Protein AF-A0A4Q7DHI6-F1 (afdb_monomer_lite)

pLDDT: mean 85.16, std 15.52, range [26.98, 97.69]

Organism: NCBI:txid1696036

InterPro domains:
  IPR015324 Ribosomal protein Rsm22-like [PF09243] (7-107)
  IPR052571 Mitochondrial RNA Methyltransferase [PTHR13184] (59-108)

Secondary structure (DSSP, 8-state):
------S-SSSS--S-EEEEEEPPHHHHHHHT--SSEEEEEE-------TT-------EEE-S--EEETTEEEEEEEETTEEEEEEEETTSTTHHHHTT--TT-EE---

Radius of gyration: 17.08 Å; chains: 1; bounding box: 44×39×34 Å

Sequence (109 aa):
MFSAIAMLTETKDWCHFSVRLQRSGLHQSAKKGTLGYEDEKFSYLLVAKSGLVTPVVESRIIRKPIKRQGHIVIDVCTGGQLKREIIGKADPSYKKVAKLEWGDEYPAN

Structure (mmCIF, N/CA/C/O backbone):
data_AF-A0A4Q7DHI6-F1
#
_entry.id   AF-A0A4Q7DHI6-F1
#
loop_
_atom_site.group_PDB
_atom_site.id
_atom_site.type_symbol
_atom_site.label_atom_id
_atom_site.label_alt_id
_atom_site.label_comp_id
_atom_site.label_asym_id
_atom_site.label_entity_id
_atom_site.label_seq_id
_atom_site.pdbx_PDB_ins_code
_atom_site.Cartn_x
_atom_site.Cartn_y
_atom_site.Cartn_z
_atom_site.occupancy
_atom_site.B_iso_or_equiv
_atom_site.auth_seq_id
_atom_site.auth_comp_id
_atom_site.auth_asym_id
_atom_site.auth_atom_id
_atom_site.pdbx_PDB_model_num
ATOM 1 N N . MET A 1 1 ? 7.163 23.060 0.474 1.00 32.88 1 MET A N 1
ATOM 2 C CA . MET A 1 1 ? 5.919 23.213 -0.308 1.00 32.88 1 MET A CA 1
ATOM 3 C C . MET A 1 1 ? 5.164 21.898 -0.171 1.00 32.88 1 MET A C 1
ATOM 5 O O . MET A 1 1 ? 5.506 20.939 -0.846 1.00 32.88 1 MET A O 1
ATOM 9 N N . PHE A 1 2 ? 4.269 21.783 0.813 1.00 26.98 2 PHE A N 1
ATOM 10 C CA . PHE A 1 2 ? 3.458 20.574 0.973 1.00 26.98 2 PHE A CA 1
ATOM 11 C C . PHE A 1 2 ? 2.382 20.612 -0.103 1.00 26.98 2 PHE A C 1
ATOM 13 O O . PHE A 1 2 ? 1.409 21.351 0.019 1.00 26.98 2 PHE A O 1
ATOM 20 N N . SER A 1 3 ? 2.599 19.875 -1.188 1.00 32.88 3 SER A N 1
ATOM 21 C CA . SER A 1 3 ? 1.539 19.634 -2.155 1.00 32.88 3 SER A CA 1
ATOM 22 C C . SER A 1 3 ? 0.602 18.608 -1.527 1.00 32.88 3 SER A C 1
ATOM 24 O O . SER A 1 3 ? 0.849 17.406 -1.569 1.00 32.88 3 SER A O 1
ATOM 26 N N . ALA A 1 4 ? -0.428 19.097 -0.840 1.00 41.53 4 ALA A N 1
ATOM 27 C CA . ALA A 1 4 ? -1.572 18.283 -0.475 1.00 41.53 4 ALA A CA 1
ATOM 28 C C . ALA A 1 4 ? -2.345 17.999 -1.767 1.00 41.53 4 ALA A C 1
ATOM 30 O O . ALA A 1 4 ? -3.218 18.766 -2.160 1.00 41.53 4 ALA A O 1
ATOM 31 N N . ILE A 1 5 ? -1.986 16.922 -2.462 1.00 53.38 5 ILE A N 1
ATOM 32 C CA . ILE A 1 5 ? -2.785 16.408 -3.570 1.00 53.38 5 ILE A CA 1
ATOM 33 C C . ILE A 1 5 ? -3.415 15.113 -3.094 1.00 53.38 5 ILE A C 1
ATOM 35 O O . ILE A 1 5 ? -2.741 14.095 -2.987 1.00 53.38 5 ILE A O 1
ATOM 39 N N . ALA A 1 6 ? -4.706 15.191 -2.782 1.00 49.38 6 ALA A N 1
ATOM 40 C CA . ALA A 1 6 ? -5.708 14.223 -3.221 1.00 49.38 6 ALA A CA 1
ATOM 41 C C . ALA A 1 6 ? -7.062 14.594 -2.609 1.00 49.38 6 ALA A C 1
ATOM 43 O O . ALA A 1 6 ? -7.508 14.001 -1.631 1.00 49.38 6 ALA A O 1
ATOM 44 N N . MET A 1 7 ? -7.743 15.563 -3.210 1.00 48.88 7 MET A N 1
ATOM 45 C CA . MET A 1 7 ? -9.198 15.578 -3.182 1.00 48.88 7 MET A CA 1
ATOM 46 C C . MET A 1 7 ? -9.695 16.045 -4.546 1.00 48.88 7 MET A C 1
ATOM 48 O O . MET A 1 7 ? -9.373 17.146 -4.974 1.00 48.88 7 MET A O 1
ATOM 52 N N . LEU A 1 8 ? -10.508 15.186 -5.170 1.00 51.25 8 LEU A N 1
ATOM 53 C CA . LEU A 1 8 ? -11.399 15.471 -6.300 1.00 51.25 8 LEU A CA 1
ATOM 54 C C . LEU A 1 8 ? -10.761 15.457 -7.701 1.00 51.25 8 LEU A C 1
ATOM 56 O O . LEU A 1 8 ? -10.604 16.484 -8.349 1.00 51.25 8 LEU A O 1
ATOM 60 N N . THR A 1 9 ? -10.529 14.259 -8.233 1.00 43.69 9 THR A N 1
ATOM 61 C CA . THR A 1 9 ? -10.692 13.997 -9.674 1.00 43.69 9 THR A CA 1
ATOM 62 C C . THR A 1 9 ? -11.645 12.810 -9.835 1.00 43.69 9 THR A C 1
ATOM 64 O O . THR A 1 9 ? -11.834 12.044 -8.894 1.00 43.69 9 THR A O 1
ATOM 67 N N . GLU A 1 10 ? -12.320 12.679 -10.980 1.00 51.78 10 GLU A N 1
ATOM 68 C CA . GLU A 1 10 ? -13.480 11.788 -11.217 1.00 51.78 10 GLU A CA 1
ATOM 69 C C . GLU A 1 10 ? -13.245 10.273 -11.003 1.00 51.78 10 GLU A C 1
ATOM 71 O O . GLU A 1 10 ? -14.154 9.456 -11.162 1.00 51.78 10 GLU A O 1
ATOM 76 N N . THR A 1 11 ? -12.054 9.869 -10.571 1.00 55.28 11 THR A N 1
ATOM 77 C CA . THR A 1 11 ? -11.796 8.546 -10.011 1.00 55.28 11 THR A CA 1
ATOM 78 C C . THR A 1 11 ? -12.114 8.549 -8.511 1.00 55.28 11 THR A C 1
ATOM 80 O O . THR A 1 11 ? -11.420 9.193 -7.733 1.00 55.28 11 THR A O 1
ATOM 83 N N . LYS A 1 12 ? -13.120 7.783 -8.060 1.00 71.25 12 LYS A N 1
ATOM 84 C CA . LYS A 1 12 ? -13.493 7.612 -6.628 1.00 71.25 12 LYS A CA 1
ATOM 85 C C . LYS A 1 12 ? -12.407 6.970 -5.734 1.00 71.25 12 LYS A C 1
ATOM 87 O O . LYS A 1 12 ? -12.712 6.522 -4.630 1.00 71.25 12 LYS A O 1
ATOM 92 N N . ASP A 1 13 ? -11.173 6.849 -6.206 1.00 83.38 13 ASP A N 1
ATOM 93 C CA . ASP A 1 13 ? -10.080 6.183 -5.502 1.00 83.38 13 ASP A CA 1
ATOM 94 C C . ASP A 1 13 ? -8.999 7.203 -5.132 1.00 83.38 13 ASP A C 1
ATOM 96 O O . ASP A 1 13 ? -8.831 8.222 -5.795 1.00 83.38 13 ASP A O 1
ATOM 100 N N . TRP A 1 14 ? -8.286 6.944 -4.044 1.00 89.56 14 TRP A N 1
ATOM 101 C CA . TRP A 1 14 ? -7.292 7.847 -3.450 1.00 89.56 14 TRP A CA 1
ATOM 102 C C . TRP A 1 14 ? -6.086 7.029 -2.973 1.00 89.56 14 TRP A C 1
ATOM 104 O O . TRP A 1 14 ? -6.099 5.809 -3.088 1.00 89.56 14 TRP A O 1
ATOM 114 N N . CYS A 1 15 ? -5.013 7.639 -2.473 1.00 90.81 15 CYS A N 1
ATOM 115 C CA . CYS A 1 15 ? -3.879 6.879 -1.928 1.00 90.81 15 CYS A CA 1
ATOM 116 C C . CYS A 1 15 ? -4.219 6.344 -0.537 1.00 90.81 15 CYS A C 1
ATOM 118 O O . CYS A 1 15 ? -4.467 7.143 0.359 1.00 90.81 15 CYS A O 1
ATOM 120 N N . HIS A 1 16 ? -4.250 5.023 -0.359 1.00 93.31 16 HIS A N 1
ATOM 121 C CA . HIS A 1 16 ? -4.781 4.399 0.853 1.00 93.31 16 HIS A CA 1
ATOM 122 C C . HIS A 1 16 ? -4.114 3.068 1.193 1.00 93.31 16 HIS A C 1
ATOM 124 O O . HIS A 1 16 ? -3.610 2.351 0.326 1.00 93.31 16 HIS A O 1
ATOM 130 N N . PHE A 1 17 ? -4.215 2.717 2.467 1.00 92.69 17 PHE A N 1
ATOM 131 C CA . PHE A 1 17 ? -4.000 1.377 2.992 1.00 92.69 17 PHE A CA 1
ATOM 132 C C . PHE A 1 17 ? -5.346 0.674 3.190 1.00 92.69 17 PHE A C 1
ATOM 134 O O . PHE A 1 17 ? -6.407 1.285 3.039 1.00 92.69 17 PHE A O 1
ATOM 141 N N . SER A 1 18 ? -5.304 -0.609 3.540 1.00 93.44 18 SER A N 1
ATOM 142 C CA . SER A 1 18 ? -6.487 -1.380 3.915 1.00 93.44 18 SER A CA 1
ATOM 143 C C . SER A 1 18 ? -6.225 -2.180 5.173 1.00 93.44 18 SER A C 1
ATOM 145 O O . SER A 1 18 ? -5.147 -2.746 5.345 1.00 93.44 18 SER A O 1
ATOM 147 N N . VAL A 1 19 ? -7.233 -2.263 6.033 1.00 93.88 19 VAL A N 1
ATOM 148 C CA . VAL A 1 19 ? -7.230 -3.133 7.208 1.00 93.88 19 VAL A CA 1
ATOM 149 C C . VAL A 1 19 ? -8.507 -3.954 7.233 1.00 93.88 19 VAL A C 1
ATOM 151 O O . VAL A 1 19 ? -9.585 -3.452 6.928 1.00 93.88 19 VAL A O 1
ATOM 154 N N . ARG A 1 20 ? -8.389 -5.229 7.605 1.00 92.62 20 ARG A N 1
ATOM 155 C CA . ARG A 1 20 ? -9.546 -6.098 7.802 1.00 92.62 20 ARG A CA 1
ATOM 156 C C . ARG A 1 20 ? -10.100 -5.920 9.209 1.00 92.62 20 ARG A C 1
ATOM 158 O O . ARG A 1 20 ? -9.420 -6.237 10.181 1.00 92.62 20 ARG A O 1
ATOM 165 N N . LEU A 1 21 ? -11.338 -5.459 9.311 1.00 92.25 21 LEU A N 1
ATOM 166 C CA . LEU A 1 21 ? -12.051 -5.251 10.567 1.00 92.25 21 LEU A CA 1
ATOM 167 C C . LEU A 1 21 ? -13.179 -6.267 10.717 1.00 92.25 21 LEU A C 1
ATOM 169 O O . LEU A 1 21 ? -13.879 -6.585 9.757 1.00 92.25 21 LEU A O 1
ATOM 173 N N . GLN A 1 22 ? -13.377 -6.763 11.936 1.00 94.19 22 GLN A N 1
ATOM 174 C CA . GLN A 1 22 ? -14.471 -7.678 12.245 1.00 94.19 22 GLN A CA 1
ATOM 175 C C . GLN A 1 22 ? -15.801 -6.916 12.328 1.00 94.19 22 GLN A C 1
ATOM 177 O O . GLN A 1 22 ? -15.892 -5.864 12.961 1.00 94.19 22 GLN A O 1
ATOM 182 N N . ARG A 1 23 ? -16.864 -7.475 11.746 1.00 90.38 23 ARG A N 1
ATOM 183 C CA . ARG A 1 23 ? -18.229 -6.948 11.850 1.00 90.38 23 ARG A CA 1
ATOM 184 C C . ARG A 1 23 ? -19.028 -7.698 12.911 1.00 90.38 23 ARG A C 1
ATOM 186 O O . ARG A 1 23 ? -19.183 -8.918 12.844 1.00 90.38 23 ARG A O 1
ATOM 193 N N . SER A 1 24 ? -19.622 -6.957 13.845 1.00 88.75 24 SER A N 1
ATOM 194 C CA . SER A 1 24 ? -20.630 -7.508 14.758 1.00 88.75 24 SER A CA 1
ATOM 195 C C . SER A 1 24 ? -21.914 -7.887 14.007 1.00 88.75 24 SER A C 1
ATOM 197 O O . SER A 1 24 ? -22.152 -7.415 12.893 1.00 88.75 24 SER A O 1
ATOM 199 N N . GLY A 1 25 ? -22.773 -8.709 14.620 1.00 87.94 25 GLY A N 1
ATOM 200 C CA . GLY A 1 25 ? -24.072 -9.066 14.032 1.00 87.94 25 GLY A CA 1
ATOM 201 C C . GLY A 1 25 ? -24.951 -7.841 13.750 1.00 87.94 25 GLY A C 1
ATOM 202 O O . GLY A 1 25 ? -25.530 -7.733 12.674 1.00 87.94 25 GLY A O 1
ATOM 203 N N . LEU A 1 26 ? -24.967 -6.857 14.660 1.00 90.12 26 LEU A N 1
ATOM 204 C CA . LEU A 1 26 ? -25.676 -5.588 14.454 1.00 90.12 26 LEU A CA 1
ATOM 205 C C . LEU A 1 26 ? -25.120 -4.812 13.253 1.00 90.12 26 LEU A C 1
ATOM 207 O O . LEU A 1 26 ? -25.886 -4.300 12.441 1.00 90.12 26 LEU A O 1
ATOM 211 N N . HIS A 1 27 ? -23.792 -4.749 13.124 1.00 87.50 27 HIS A N 1
ATOM 212 C CA . HIS A 1 27 ? -23.126 -4.072 12.014 1.00 87.50 27 HIS A CA 1
ATOM 213 C C . HIS A 1 27 ? -23.473 -4.744 10.676 1.00 87.50 27 HIS A C 1
ATOM 215 O O . HIS A 1 27 ? -23.807 -4.059 9.708 1.00 87.50 27 HIS A O 1
ATOM 221 N N . GLN A 1 28 ? -23.454 -6.080 10.628 1.00 88.06 28 GLN A N 1
ATOM 222 C CA . GLN A 1 28 ? -23.867 -6.851 9.452 1.00 88.06 28 GLN A CA 1
ATOM 223 C C . GLN A 1 28 ? -25.318 -6.542 9.067 1.00 88.06 28 GLN A C 1
ATOM 225 O O . GLN A 1 28 ? -25.566 -6.178 7.920 1.00 88.06 28 GLN A O 1
ATOM 230 N N . SER A 1 29 ? -26.254 -6.573 10.020 1.00 88.31 29 SER A N 1
ATOM 231 C CA . SER A 1 29 ? -27.664 -6.252 9.763 1.00 88.31 29 SER A CA 1
ATOM 232 C C . SER A 1 29 ? -27.863 -4.815 9.275 1.00 88.31 29 SER A C 1
ATOM 234 O O . SER A 1 29 ? -28.550 -4.591 8.280 1.00 88.31 29 SER A O 1
ATOM 236 N N . ALA A 1 30 ? -27.225 -3.838 9.926 1.00 92.12 30 ALA A N 1
ATOM 237 C CA . ALA A 1 30 ? -27.368 -2.423 9.587 1.00 92.12 30 ALA A CA 1
ATOM 238 C C . ALA A 1 30 ? -26.809 -2.086 8.194 1.00 92.12 30 ALA A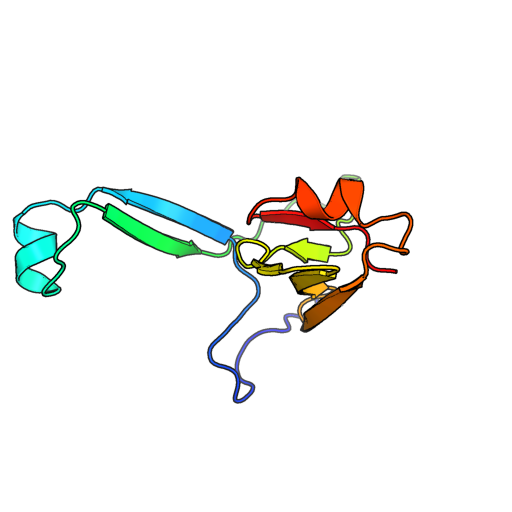 C 1
ATOM 240 O O . ALA A 1 30 ? -27.425 -1.327 7.447 1.00 92.12 30 ALA A O 1
ATOM 241 N N . LYS A 1 31 ? -25.663 -2.672 7.818 1.00 88.69 31 LYS A N 1
ATOM 242 C CA . LYS A 1 31 ? -25.018 -2.442 6.513 1.00 88.69 31 LYS A CA 1
ATOM 243 C C . LYS A 1 31 ? -25.402 -3.471 5.441 1.00 88.69 31 LYS A C 1
ATOM 245 O O . LYS A 1 31 ? -24.837 -3.435 4.350 1.00 88.69 31 LYS A O 1
ATOM 250 N N . LYS A 1 32 ? -26.328 -4.396 5.735 1.00 88.88 32 LYS A N 1
ATOM 251 C CA . LYS A 1 32 ? -26.673 -5.545 4.871 1.00 88.88 32 LYS A CA 1
ATOM 252 C C . LYS A 1 32 ? -25.434 -6.351 4.442 1.00 88.88 32 LYS A C 1
ATOM 254 O O . LYS A 1 32 ? -25.325 -6.807 3.306 1.00 88.88 32 LYS A O 1
ATOM 259 N N . GLY A 1 33 ? -24.466 -6.478 5.346 1.00 83.94 33 GLY A N 1
ATOM 260 C CA . GLY A 1 33 ? -23.235 -7.224 5.129 1.00 83.94 33 GLY A CA 1
ATOM 261 C C . GLY A 1 33 ? -23.458 -8.724 5.298 1.00 83.94 33 GLY A C 1
ATOM 262 O O . GLY A 1 33 ? -24.067 -9.147 6.272 1.00 83.94 33 GLY A O 1
ATOM 263 N N . THR A 1 34 ? -22.934 -9.523 4.372 1.00 86.88 34 THR A N 1
ATOM 264 C CA . THR A 1 34 ? -23.005 -10.996 4.413 1.00 86.88 34 THR A CA 1
ATOM 265 C C . THR A 1 34 ? -21.759 -11.647 5.014 1.00 86.88 34 THR A C 1
ATOM 267 O O . THR A 1 34 ? -21.786 -12.818 5.377 1.00 86.88 34 THR A O 1
ATOM 270 N N . LEU A 1 35 ? -20.655 -10.898 5.101 1.00 90.06 35 LEU A N 1
ATOM 271 C CA . LEU A 1 35 ? -19.391 -11.350 5.675 1.00 90.06 35 LEU A CA 1
ATOM 272 C C . LEU A 1 35 ? -19.213 -10.793 7.088 1.00 90.06 35 LEU A C 1
ATOM 274 O O . LEU A 1 35 ? -19.516 -9.627 7.354 1.00 90.06 35 LEU A O 1
ATOM 278 N N . GLY A 1 36 ? -18.616 -11.610 7.957 1.00 92.19 36 GLY A N 1
ATOM 279 C CA . GLY A 1 36 ? -18.227 -11.229 9.318 1.00 92.19 36 GLY A CA 1
ATOM 280 C C . GLY A 1 36 ? -17.054 -10.249 9.394 1.00 92.19 36 GLY A C 1
ATOM 281 O O . GLY A 1 36 ? -16.601 -9.952 10.492 1.00 92.19 36 GLY A O 1
ATOM 282 N N . TYR A 1 37 ? -16.562 -9.746 8.261 1.00 92.44 37 TYR A N 1
ATOM 283 C CA . TYR A 1 37 ? -15.491 -8.759 8.188 1.00 92.44 37 TYR A CA 1
ATOM 284 C C . TYR A 1 37 ? -15.727 -7.750 7.057 1.00 92.44 37 TYR A C 1
ATOM 286 O O . TYR A 1 37 ? -16.507 -7.994 6.133 1.00 92.44 37 TYR A O 1
ATOM 294 N N . GLU A 1 38 ? -15.030 -6.621 7.130 1.00 90.25 38 GLU A N 1
ATOM 295 C CA . GLU A 1 38 ? -14.872 -5.653 6.045 1.00 90.25 38 GLU A CA 1
ATOM 296 C C . GLU A 1 38 ? -13.411 -5.245 5.897 1.00 90.25 38 GLU A C 1
ATOM 298 O O . GLU A 1 38 ? -12.684 -5.182 6.882 1.00 90.25 38 GLU A O 1
ATOM 303 N N . ASP A 1 39 ? -12.988 -4.990 4.662 1.00 90.56 39 ASP A N 1
ATOM 304 C CA . ASP A 1 39 ? -11.691 -4.384 4.382 1.00 90.56 39 ASP A CA 1
ATOM 305 C C . ASP A 1 39 ? -11.910 -2.865 4.283 1.00 90.56 39 ASP A C 1
ATOM 307 O O . ASP A 1 39 ? -12.490 -2.374 3.311 1.00 90.56 39 ASP A O 1
ATOM 311 N N . GLU A 1 40 ? -11.511 -2.137 5.326 1.00 90.38 40 GLU A N 1
ATOM 312 C CA . GLU A 1 40 ? -11.697 -0.691 5.445 1.00 90.38 40 GLU A CA 1
ATOM 313 C C . GLU A 1 40 ? -10.466 0.043 4.909 1.00 90.38 40 GLU A C 1
ATOM 315 O O . GLU A 1 40 ? -9.328 -0.223 5.314 1.00 90.38 40 GLU A O 1
ATOM 320 N N . LYS A 1 41 ? -10.700 0.989 3.996 1.00 92.12 41 LYS A N 1
ATOM 32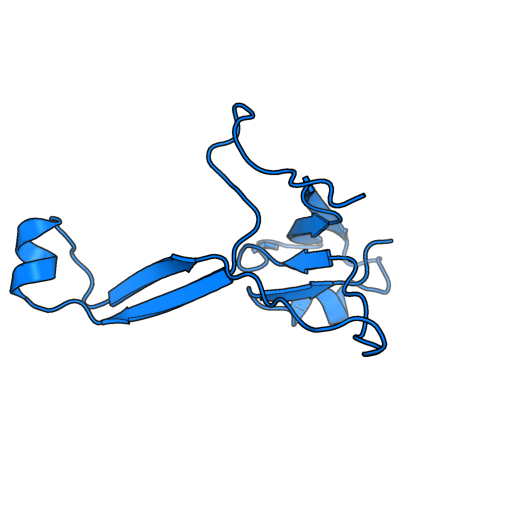1 C CA . LYS A 1 41 ? -9.648 1.834 3.431 1.00 92.12 41 LYS A CA 1
ATOM 322 C C . LYS A 1 41 ? -9.350 2.999 4.368 1.00 92.12 41 LYS A C 1
ATOM 324 O O . LYS A 1 41 ? -10.267 3.706 4.772 1.00 92.12 41 LYS A O 1
ATOM 329 N N . PHE A 1 42 ? -8.077 3.259 4.650 1.00 91.81 42 PHE A N 1
ATOM 330 C CA . PHE A 1 42 ? -7.660 4.382 5.498 1.00 91.81 42 PHE A CA 1
ATOM 331 C C . PHE A 1 42 ? -6.404 5.079 4.954 1.00 91.81 42 PHE A C 1
ATOM 333 O O . PHE A 1 42 ? -5.621 4.491 4.208 1.00 91.81 42 PHE A O 1
ATOM 340 N N . SER A 1 43 ? -6.217 6.341 5.342 1.00 90.69 43 SER A N 1
ATOM 341 C CA . SER A 1 43 ? -4.959 7.077 5.186 1.00 90.69 43 SER A CA 1
ATOM 342 C C . SER A 1 43 ? -4.567 7.700 6.504 1.00 90.69 43 SER A C 1
ATOM 344 O O . SER A 1 43 ? -5.418 8.005 7.337 1.00 90.69 43 SER A O 1
ATOM 346 N N . TYR A 1 44 ? -3.271 7.910 6.673 1.00 88.25 44 TYR A N 1
ATOM 347 C CA . TYR A 1 44 ? -2.720 8.582 7.834 1.00 88.25 44 TYR A CA 1
ATOM 348 C C . TYR A 1 44 ? -1.641 9.571 7.399 1.00 88.25 44 TYR A C 1
ATOM 350 O O . TYR A 1 44 ? -1.014 9.416 6.351 1.00 88.25 44 TYR A O 1
ATOM 358 N N . LEU A 1 45 ? -1.424 10.585 8.232 1.00 87.31 45 LEU A N 1
ATOM 359 C CA . LEU A 1 45 ? -0.345 11.551 8.085 1.00 87.31 45 LEU A CA 1
ATOM 360 C C . LEU A 1 45 ? 0.489 11.522 9.363 1.00 87.31 45 LEU A C 1
ATOM 362 O O . LEU A 1 45 ? -0.037 11.733 10.453 1.00 87.31 45 LEU A O 1
ATOM 366 N N . LEU A 1 46 ? 1.788 11.268 9.221 1.00 86.50 46 LEU A N 1
ATOM 367 C CA . LEU A 1 46 ? 2.749 11.419 10.309 1.00 86.50 46 LEU A CA 1
ATOM 368 C C . LEU A 1 46 ? 3.454 12.761 10.134 1.00 86.50 46 LEU A C 1
ATOM 370 O O . LEU A 1 46 ? 4.043 13.022 9.087 1.00 86.50 46 LEU A O 1
ATOM 374 N N . VAL A 1 47 ? 3.385 13.612 11.155 1.00 87.12 47 VAL A N 1
ATOM 375 C CA . VAL A 1 47 ? 4.021 14.934 11.161 1.00 87.12 47 VAL A CA 1
ATOM 376 C C . VAL A 1 47 ? 5.061 14.960 12.270 1.00 87.12 47 VAL A C 1
ATOM 378 O O . VAL A 1 47 ? 4.762 14.610 13.409 1.00 87.12 47 VAL A O 1
ATOM 381 N N . ALA A 1 48 ? 6.284 15.375 11.944 1.00 86.44 48 ALA A N 1
ATOM 382 C CA . ALA A 1 48 ? 7.387 15.456 12.893 1.00 86.44 48 ALA A CA 1
ATOM 383 C C . ALA A 1 48 ? 8.178 16.762 12.720 1.00 86.44 48 ALA A C 1
ATOM 385 O O . ALA A 1 48 ? 8.065 17.445 11.700 1.00 86.44 48 ALA A O 1
ATOM 386 N N . LYS A 1 49 ? 8.977 17.123 13.732 1.00 88.56 49 LYS A N 1
ATOM 387 C CA . LYS A 1 49 ? 9.842 18.312 13.690 1.00 88.56 49 LYS A CA 1
ATOM 388 C C . LYS A 1 49 ? 10.934 18.147 12.622 1.00 88.56 49 LYS A C 1
ATOM 390 O O . LYS A 1 49 ? 11.381 17.034 12.348 1.00 88.56 49 LYS A O 1
ATOM 395 N N . SER A 1 50 ? 11.370 19.260 12.033 1.00 84.75 50 SER A N 1
ATOM 396 C CA . SER A 1 50 ? 12.449 19.280 11.040 1.00 84.75 50 SER A CA 1
ATOM 397 C C . SER A 1 50 ? 13.752 18.674 11.583 1.00 84.75 50 SER A C 1
ATOM 399 O O . SER A 1 50 ? 14.067 18.811 12.765 1.00 84.75 50 SER A O 1
ATOM 401 N N . GLY A 1 51 ? 14.512 18.011 10.703 1.00 84.00 51 GLY A N 1
ATOM 402 C CA . GLY A 1 51 ? 15.808 17.394 11.022 1.00 84.00 51 GLY A CA 1
ATOM 403 C C . GLY A 1 51 ? 15.788 15.868 11.162 1.00 84.00 51 GLY A C 1
ATOM 404 O O . GLY A 1 51 ? 16.850 15.260 11.255 1.00 84.00 51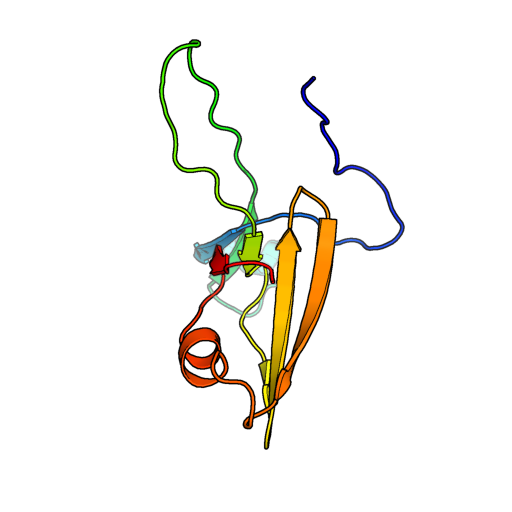 GLY A O 1
ATOM 405 N N . LEU A 1 52 ? 14.613 15.234 11.128 1.00 81.94 52 LEU A N 1
ATOM 406 C CA . LEU A 1 52 ? 14.508 13.777 11.033 1.00 81.94 52 LEU A CA 1
ATOM 407 C C . LEU A 1 52 ? 14.640 13.331 9.574 1.00 81.94 52 LEU A C 1
ATOM 409 O O . LEU A 1 52 ? 13.840 13.719 8.722 1.00 81.94 52 LEU A O 1
ATOM 413 N N . VAL A 1 53 ? 15.641 12.496 9.295 1.00 79.12 53 VAL A N 1
ATOM 414 C CA . VAL A 1 53 ? 15.766 11.808 8.007 1.00 79.12 53 VAL A CA 1
ATOM 415 C C . VAL A 1 53 ? 14.806 10.628 8.026 1.00 79.12 53 VAL A C 1
ATOM 417 O O . VAL A 1 53 ? 14.977 9.694 8.808 1.00 79.12 53 VAL A O 1
ATOM 420 N N . THR A 1 54 ? 13.783 10.680 7.180 1.00 72.75 54 THR A N 1
ATOM 421 C CA . THR A 1 54 ? 12.884 9.547 6.950 1.00 72.75 54 THR A CA 1
ATOM 422 C C . THR A 1 54 ? 13.128 9.006 5.547 1.00 72.75 54 THR A C 1
ATOM 424 O O . THR A 1 54 ? 13.368 9.800 4.632 1.00 72.75 54 THR A O 1
ATOM 427 N N . PRO A 1 55 ? 13.122 7.675 5.357 1.00 75.19 55 PRO A N 1
ATOM 428 C CA . PRO A 1 55 ? 13.203 7.109 4.021 1.00 75.19 55 PRO A CA 1
ATOM 429 C C . PRO A 1 55 ? 12.010 7.608 3.204 1.00 75.19 55 PRO A C 1
ATOM 431 O O . PRO A 1 55 ? 10.856 7.489 3.622 1.00 75.19 55 PRO A O 1
ATOM 434 N N . VAL A 1 56 ? 12.303 8.205 2.050 1.00 75.19 56 VAL A N 1
ATOM 435 C CA . VAL A 1 56 ? 11.274 8.629 1.104 1.00 75.19 56 VAL A CA 1
ATOM 436 C C . VAL A 1 56 ? 10.791 7.386 0.381 1.00 75.19 56 VAL A C 1
ATOM 438 O O . VAL A 1 56 ? 11.570 6.682 -0.256 1.00 75.19 56 VAL A O 1
ATOM 441 N N . VAL A 1 57 ? 9.498 7.119 0.494 1.00 79.25 57 VAL A N 1
ATOM 442 C CA . VAL A 1 57 ? 8.859 6.025 -0.227 1.00 79.25 57 VAL A CA 1
ATOM 443 C C . VAL A 1 57 ? 8.244 6.610 -1.480 1.00 79.25 57 VAL A C 1
ATOM 445 O O . VAL A 1 57 ? 7.335 7.435 -1.402 1.00 79.25 57 VAL A O 1
ATOM 448 N N . GLU A 1 58 ? 8.768 6.200 -2.628 1.00 81.69 58 GLU A N 1
ATOM 449 C CA . GLU A 1 58 ? 8.389 6.769 -3.921 1.00 81.69 58 GLU A CA 1
ATOM 450 C C . GLU A 1 58 ? 6.990 6.328 -4.349 1.00 81.69 58 GLU A C 1
ATOM 452 O O . GLU A 1 58 ? 6.204 7.143 -4.841 1.00 81.69 58 GLU A O 1
ATOM 457 N N . SER A 1 59 ? 6.652 5.053 -4.120 1.00 91.19 59 SER A N 1
ATOM 458 C CA . SER A 1 59 ? 5.316 4.546 -4.401 1.00 91.19 59 SER A CA 1
ATOM 459 C C . SER A 1 59 ? 4.901 3.347 -3.554 1.00 91.19 59 SER A C 1
ATOM 461 O O . SER A 1 59 ? 5.730 2.633 -2.980 1.00 91.19 59 SER A O 1
ATOM 463 N N . ARG A 1 60 ? 3.586 3.131 -3.463 1.00 93.38 60 ARG A N 1
ATOM 464 C CA . ARG A 1 60 ? 2.982 2.004 -2.738 1.00 93.38 60 ARG A CA 1
ATOM 465 C C . ARG A 1 60 ? 1.876 1.337 -3.536 1.00 93.38 60 ARG A C 1
ATOM 467 O O . ARG A 1 60 ? 1.136 2.001 -4.257 1.00 93.38 60 ARG A O 1
ATOM 474 N N . ILE A 1 61 ? 1.722 0.033 -3.339 1.00 95.06 61 ILE A N 1
ATOM 475 C CA . ILE A 1 61 ? 0.633 -0.765 -3.904 1.00 95.06 61 ILE A CA 1
ATOM 476 C C . ILE A 1 61 ? -0.670 -0.440 -3.162 1.00 95.06 61 ILE A C 1
ATOM 478 O O . ILE A 1 61 ? -0.761 -0.630 -1.950 1.00 95.06 61 ILE A O 1
ATOM 482 N N . ILE A 1 62 ? -1.700 0.012 -3.879 1.00 94.12 62 ILE A N 1
ATOM 483 C CA . ILE A 1 62 ? -2.988 0.424 -3.284 1.00 94.12 62 ILE A CA 1
ATOM 484 C C . ILE A 1 62 ? -4.107 -0.607 -3.456 1.00 94.12 62 ILE A C 1
ATOM 486 O O . ILE A 1 62 ? -5.238 -0.358 -3.047 1.00 94.12 62 ILE A O 1
ATOM 490 N N . ARG A 1 63 ? -3.831 -1.749 -4.094 1.00 93.69 63 ARG A N 1
ATOM 491 C CA . ARG A 1 63 ? -4.766 -2.873 -4.264 1.00 93.69 63 ARG A CA 1
ATOM 492 C C . ARG A 1 63 ? -3.990 -4.174 -4.375 1.00 93.69 63 ARG A C 1
ATOM 494 O O . ARG A 1 63 ? -2.864 -4.184 -4.857 1.00 93.69 63 ARG A O 1
ATOM 501 N N . LYS A 1 64 ? -4.612 -5.296 -4.007 1.00 93.31 64 LYS A N 1
ATOM 502 C CA . LYS A 1 64 ? -4.004 -6.619 -4.200 1.00 93.31 64 LYS A CA 1
ATOM 503 C C . LYS A 1 64 ? -3.619 -6.825 -5.680 1.00 93.31 64 LYS A C 1
ATOM 505 O O . LYS A 1 64 ? -4.516 -6.752 -6.525 1.00 93.31 64 LYS A O 1
ATOM 510 N N . PRO A 1 65 ? -2.344 -7.122 -6.002 1.00 95.81 65 PRO A N 1
ATOM 511 C CA . PRO A 1 65 ? -1.920 -7.372 -7.377 1.00 95.81 65 PRO A CA 1
ATOM 512 C C . PRO A 1 65 ? -2.742 -8.467 -8.064 1.00 95.81 65 PRO A C 1
ATOM 514 O O . PRO A 1 65 ? -2.957 -9.552 -7.510 1.00 95.81 65 PRO A O 1
ATOM 517 N N . ILE A 1 66 ? -3.178 -8.206 -9.297 1.00 96.94 66 ILE A N 1
ATOM 518 C CA . ILE A 1 66 ? -3.978 -9.144 -10.088 1.00 96.94 66 ILE A CA 1
AT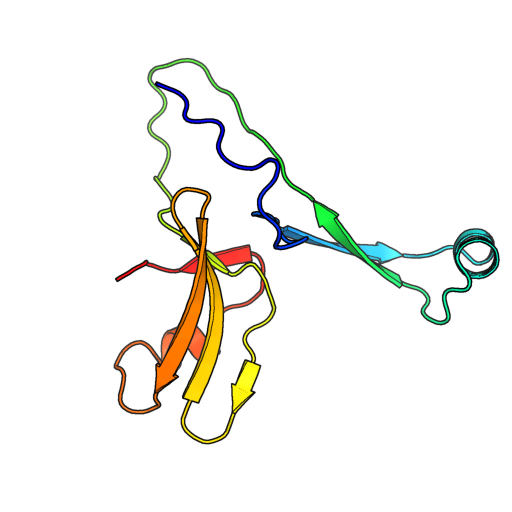OM 519 C C . ILE A 1 66 ? -3.034 -9.978 -10.950 1.00 96.94 66 ILE A C 1
ATOM 521 O O . ILE A 1 66 ? -2.481 -9.504 -11.942 1.00 96.94 66 ILE A O 1
ATOM 525 N N . LYS A 1 67 ? -2.870 -11.250 -10.588 1.00 96.00 67 LYS A N 1
ATOM 526 C CA . LYS A 1 67 ? -2.048 -12.205 -11.340 1.00 96.00 67 LYS A CA 1
ATOM 527 C C . LYS A 1 67 ? -2.849 -12.765 -12.515 1.00 96.00 67 LYS A C 1
ATOM 529 O O . LYS A 1 67 ? -3.927 -13.326 -12.324 1.00 96.00 67 LYS A O 1
ATOM 534 N N . ARG A 1 68 ? -2.318 -12.626 -13.729 1.00 95.25 68 ARG A N 1
ATOM 535 C CA . ARG A 1 68 ? -2.868 -13.196 -14.966 1.00 95.25 68 ARG A CA 1
ATOM 536 C C . ARG A 1 68 ? -1.818 -14.089 -15.626 1.00 95.25 68 ARG A C 1
ATOM 538 O O . ARG A 1 68 ? -0.664 -14.150 -15.202 1.00 95.25 68 ARG A O 1
ATOM 545 N N . GLN A 1 69 ? -2.210 -14.806 -16.674 1.00 94.19 69 GLN A N 1
ATOM 546 C CA . GLN A 1 69 ? -1.248 -15.574 -17.455 1.00 94.19 69 GLN A CA 1
ATOM 547 C C . GLN A 1 69 ? -0.299 -14.611 -18.184 1.00 94.19 69 GLN A C 1
ATOM 549 O O . GLN A 1 69 ? -0.720 -13.812 -19.015 1.00 94.19 69 GLN A O 1
ATOM 554 N N . GLY A 1 70 ? 0.989 -14.669 -17.841 1.00 93.88 70 GLY A N 1
ATOM 555 C CA . GLY A 1 70 ? 2.045 -13.912 -18.520 1.00 93.88 70 GLY A CA 1
ATOM 556 C C . GLY A 1 70 ? 2.233 -12.458 -18.072 1.00 93.88 70 GLY A C 1
ATOM 557 O O . GLY A 1 70 ? 3.188 -11.835 -18.530 1.00 93.88 70 GLY A O 1
ATOM 558 N N . HIS A 1 71 ? 1.396 -11.924 -17.178 1.00 97.19 71 HIS A N 1
ATOM 559 C CA . HIS A 1 71 ? 1.569 -10.580 -16.620 1.00 97.19 71 HIS A CA 1
ATOM 560 C C . HIS A 1 71 ? 0.882 -10.412 -15.256 1.00 97.19 71 HIS A C 1
ATOM 562 O O . HIS A 1 71 ? 0.017 -11.202 -14.865 1.00 97.19 71 HIS A O 1
ATOM 568 N N . ILE A 1 72 ? 1.262 -9.360 -14.535 1.00 97.69 72 ILE A N 1
ATOM 569 C CA . ILE A 1 72 ? 0.643 -8.924 -13.282 1.00 97.69 72 ILE A CA 1
ATOM 570 C C . ILE A 1 72 ? 0.160 -7.493 -13.474 1.00 97.69 72 ILE A C 1
ATOM 572 O O . ILE A 1 72 ? 0.909 -6.654 -13.962 1.00 97.69 72 ILE A O 1
ATOM 576 N N . VAL A 1 73 ? -1.083 -7.218 -13.089 1.00 97.31 73 VAL A N 1
ATOM 577 C CA . VAL A 1 73 ? -1.622 -5.855 -13.056 1.00 97.31 73 VAL A CA 1
ATOM 578 C C . VAL A 1 73 ? -1.526 -5.333 -11.630 1.00 97.31 73 VAL A C 1
ATOM 580 O O . VAL A 1 73 ? -2.007 -5.991 -10.702 1.00 97.31 73 VAL A O 1
ATOM 583 N N . ILE A 1 74 ? -0.921 -4.163 -11.464 1.00 95.94 74 ILE A N 1
ATOM 584 C CA . ILE A 1 74 ? -0.814 -3.464 -10.183 1.00 95.94 74 ILE A CA 1
ATOM 585 C C . ILE A 1 74 ? -1.457 -2.084 -10.278 1.00 95.94 74 ILE A C 1
ATOM 587 O O . ILE A 1 74 ? -1.417 -1.442 -11.325 1.00 95.94 74 ILE A O 1
ATOM 591 N N . ASP A 1 75 ? -2.038 -1.640 -9.168 1.00 94.88 75 ASP A N 1
ATOM 592 C CA . ASP A 1 75 ? -2.487 -0.265 -8.969 1.00 94.88 75 ASP A CA 1
ATOM 593 C C . ASP A 1 75 ? -1.601 0.341 -7.872 1.00 94.88 75 ASP A C 1
ATOM 595 O O . ASP A 1 75 ? -1.533 -0.195 -6.760 1.00 94.88 75 ASP A O 1
ATOM 599 N N . VAL A 1 76 ? -0.894 1.423 -8.194 1.00 94.50 76 VAL A N 1
ATOM 600 C CA . VAL A 1 76 ? 0.099 2.074 -7.330 1.00 94.50 76 VAL A CA 1
ATOM 601 C C . VAL A 1 76 ? -0.261 3.535 -7.087 1.00 94.50 76 VAL A C 1
ATOM 603 O O . VAL A 1 76 ? -0.837 4.192 -7.951 1.00 94.50 76 VAL A O 1
ATOM 606 N N . CYS A 1 77 ? 0.081 4.043 -5.906 1.00 92.56 77 CYS A N 1
ATOM 607 C CA . CYS A 1 77 ? 0.124 5.472 -5.623 1.00 92.56 77 CYS A CA 1
ATOM 608 C C . CYS A 1 77 ? 1.581 5.937 -5.637 1.00 92.56 77 CYS A C 1
ATOM 610 O O . CYS A 1 77 ? 2.354 5.510 -4.780 1.00 92.56 77 CYS A O 1
ATOM 612 N N . THR A 1 78 ? 1.927 6.826 -6.566 1.00 90.50 78 THR A N 1
ATOM 613 C CA . THR A 1 78 ? 3.263 7.417 -6.732 1.00 90.50 78 THR A CA 1
ATOM 614 C C . THR A 1 78 ? 3.136 8.930 -6.637 1.00 90.50 78 THR A C 1
ATOM 616 O O . THR A 1 78 ? 2.370 9.528 -7.390 1.00 90.50 78 THR A O 1
ATOM 619 N N . GLY A 1 79 ? 3.831 9.570 -5.693 1.00 84.81 79 GLY A N 1
ATOM 620 C CA . GLY A 1 79 ? 3.766 11.033 -5.532 1.00 84.81 79 GLY A CA 1
ATOM 621 C C . GLY A 1 79 ? 2.349 11.601 -5.319 1.00 84.81 79 GLY A C 1
ATOM 622 O O . GLY A 1 79 ? 2.069 12.723 -5.731 1.00 84.81 79 GLY A O 1
ATOM 623 N N . GLY A 1 80 ? 1.437 10.822 -4.723 1.00 82.44 80 GLY A N 1
ATOM 624 C CA . GLY A 1 80 ? 0.030 11.207 -4.528 1.00 82.44 80 GLY A CA 1
ATOM 625 C C . GLY A 1 80 ? -0.885 10.955 -5.735 1.00 82.44 80 GLY A C 1
ATOM 626 O O . GLY A 1 80 ? -2.080 11.233 -5.664 1.00 82.44 80 GLY A O 1
ATOM 627 N N . GLN A 1 81 ? -0.357 10.409 -6.833 1.00 86.88 81 GLN A N 1
ATOM 628 C CA . GLN A 1 81 ? -1.116 10.088 -8.039 1.00 86.88 81 GLN A CA 1
ATOM 629 C C . GLN A 1 81 ? -1.308 8.583 -8.187 1.00 86.88 81 GLN A C 1
ATOM 631 O O . GLN A 1 81 ? -0.395 7.799 -7.934 1.00 86.88 81 GLN A O 1
ATOM 636 N N . LEU A 1 82 ? -2.500 8.178 -8.624 1.00 90.38 82 LEU A N 1
ATOM 637 C CA . LEU A 1 82 ? -2.808 6.776 -8.882 1.00 90.38 82 LEU A CA 1
ATOM 638 C C . LEU A 1 82 ? -2.424 6.387 -10.306 1.00 90.38 82 LEU A C 1
ATOM 640 O O . LEU A 1 82 ? -2.796 7.065 -11.263 1.00 90.38 82 LEU A O 1
ATOM 644 N N . LYS A 1 83 ? -1.731 5.260 -10.446 1.00 91.62 83 LYS A N 1
ATOM 645 C CA . LYS A 1 83 ? -1.321 4.700 -11.732 1.00 91.62 83 LYS A CA 1
ATOM 646 C C . LYS A 1 83 ? -1.574 3.199 -11.751 1.00 91.62 83 LYS A C 1
ATOM 648 O O . LYS A 1 83 ? -1.331 2.502 -10.770 1.00 91.62 83 LYS A O 1
ATOM 653 N N . ARG A 1 84 ? -2.043 2.698 -12.893 1.00 93.00 84 ARG A N 1
ATOM 654 C CA . ARG A 1 84 ? -2.111 1.265 -13.178 1.00 93.00 84 ARG A CA 1
ATOM 655 C C . ARG A 1 84 ? -0.928 0.866 -14.042 1.00 93.00 84 ARG A C 1
ATOM 657 O O . ARG A 1 84 ? -0.691 1.488 -15.074 1.00 93.00 84 ARG A O 1
ATOM 664 N N . GLU A 1 85 ? -0.244 -0.202 -13.660 1.00 94.00 85 GLU A N 1
ATOM 665 C CA . GLU A 1 85 ? 0.860 -0.773 -14.429 1.00 94.00 85 GLU A CA 1
ATOM 666 C C . GLU A 1 85 ? 0.617 -2.252 -14.727 1.00 94.00 85 GLU A C 1
ATOM 668 O O . GLU A 1 85 ? -0.049 -2.969 -13.975 1.00 94.00 85 GLU A O 1
ATOM 673 N N . ILE A 1 86 ? 1.157 -2.703 -15.858 1.00 96.19 86 ILE A N 1
ATOM 674 C CA . ILE A 1 86 ? 1.101 -4.092 -16.304 1.00 96.19 86 ILE A CA 1
ATOM 675 C C . ILE A 1 86 ? 2.538 -4.582 -16.430 1.00 96.19 86 ILE A C 1
ATOM 677 O O . ILE A 1 86 ? 3.273 -4.144 -17.310 1.00 96.19 86 ILE A O 1
ATOM 681 N N . ILE A 1 87 ? 2.925 -5.509 -15.560 1.00 96.00 87 ILE A N 1
ATOM 682 C CA . ILE A 1 87 ? 4.274 -6.069 -15.507 1.00 96.00 87 ILE A CA 1
ATOM 683 C C . ILE A 1 87 ? 4.263 -7.430 -16.197 1.00 96.00 87 ILE A C 1
ATOM 685 O O . ILE A 1 87 ? 3.670 -8.391 -15.699 1.00 96.00 87 ILE A O 1
ATOM 689 N N . GLY A 1 88 ? 4.887 -7.510 -17.371 1.00 96.81 88 GLY A N 1
ATOM 690 C CA . GLY A 1 88 ? 4.992 -8.742 -18.153 1.00 96.81 88 GLY A CA 1
ATOM 691 C C . GLY A 1 88 ? 5.989 -9.739 -17.556 1.00 96.81 88 GLY A C 1
ATOM 692 O O . GLY A 1 88 ? 6.916 -9.365 -16.849 1.00 96.81 88 GLY A O 1
ATOM 693 N N . LYS A 1 89 ? 5.846 -11.029 -17.876 1.00 95.31 89 LYS A N 1
ATOM 694 C CA . LYS A 1 89 ? 6.725 -12.106 -17.370 1.00 95.31 89 LYS A CA 1
ATOM 695 C C . LYS A 1 89 ? 8.205 -11.953 -17.756 1.00 95.31 89 LYS A C 1
ATOM 697 O O . LYS A 1 89 ? 9.059 -12.505 -17.069 1.00 95.31 89 LYS A O 1
ATOM 702 N N . ALA A 1 90 ? 8.491 -11.251 -18.853 1.00 94.88 90 ALA A N 1
ATOM 703 C CA . ALA A 1 90 ? 9.853 -10.962 -19.306 1.00 94.88 90 ALA A CA 1
ATOM 704 C C . ALA A 1 90 ? 10.531 -9.840 -18.500 1.00 94.88 90 ALA A C 1
ATOM 706 O O . ALA A 1 90 ? 11.751 -9.714 -18.552 1.00 94.88 90 ALA A O 1
ATOM 707 N N . ASP A 1 91 ? 9.757 -9.042 -17.760 1.00 94.38 91 ASP A N 1
ATOM 708 C CA . ASP A 1 91 ? 10.288 -7.957 -16.947 1.00 94.38 91 ASP A CA 1
ATOM 709 C C . ASP A 1 91 ? 11.097 -8.524 -15.759 1.00 94.38 91 ASP A C 1
ATOM 711 O O . ASP A 1 91 ? 10.592 -9.395 -15.036 1.00 94.38 91 ASP A O 1
ATOM 715 N N . PRO A 1 92 ? 12.331 -8.044 -15.508 1.00 93.88 92 PRO A N 1
ATOM 716 C CA . PRO A 1 92 ? 13.146 -8.496 -14.378 1.00 93.88 92 PRO A CA 1
ATOM 717 C C . PRO A 1 92 ? 12.452 -8.348 -13.015 1.00 93.88 92 PRO A C 1
ATOM 719 O O . PRO A 1 92 ? 12.676 -9.153 -12.105 1.00 93.88 92 PRO A O 1
ATOM 722 N N . SER A 1 93 ? 11.576 -7.351 -12.869 1.00 92.44 93 SER A N 1
ATOM 723 C CA . SER A 1 93 ? 10.831 -7.071 -11.641 1.00 92.44 93 SER A CA 1
ATOM 724 C C . SER A 1 93 ? 9.656 -8.027 -11.405 1.00 92.44 93 SER A C 1
ATOM 726 O O . SER A 1 93 ? 9.177 -8.121 -10.273 1.00 92.44 93 SER A O 1
ATOM 728 N N . TYR A 1 94 ? 9.228 -8.808 -12.408 1.00 93.62 94 TYR A N 1
ATOM 729 C CA . TYR A 1 94 ? 8.022 -9.646 -12.349 1.00 93.62 94 TYR A CA 1
ATOM 730 C C . TYR A 1 94 ? 7.9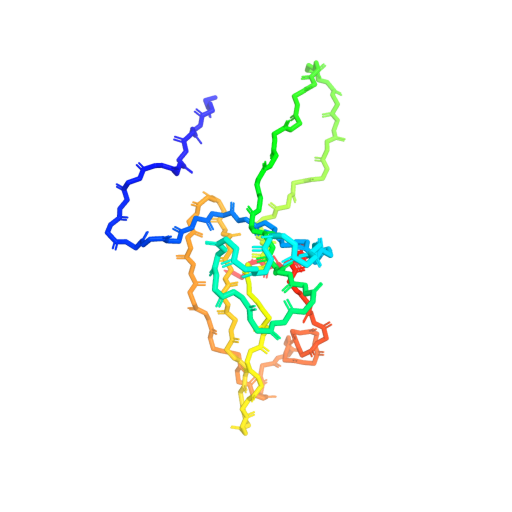61 -10.529 -11.098 1.00 93.62 94 TYR A C 1
ATOM 732 O O . TYR A 1 94 ? 6.949 -10.578 -10.398 1.00 93.62 94 TYR A O 1
ATOM 740 N N . LYS A 1 95 ? 9.064 -11.219 -10.773 1.00 93.12 95 LYS A N 1
ATOM 741 C CA . LYS A 1 95 ? 9.131 -12.112 -9.603 1.00 93.12 95 LYS A CA 1
ATOM 742 C C . LYS A 1 95 ? 9.010 -11.358 -8.277 1.00 93.12 95 LYS A C 1
ATOM 744 O O . LYS A 1 95 ? 8.489 -11.928 -7.320 1.00 93.12 95 LYS A O 1
ATOM 749 N N . LYS A 1 96 ? 9.506 -10.117 -8.214 1.00 93.62 96 LYS A N 1
ATOM 750 C CA . LYS A 1 96 ? 9.400 -9.245 -7.038 1.00 93.62 96 LYS A CA 1
ATOM 751 C C . LYS A 1 96 ? 7.965 -8.746 -6.898 1.00 93.62 96 LYS A C 1
ATOM 753 O O . LYS A 1 96 ? 7.354 -8.973 -5.861 1.00 93.62 96 LYS A O 1
ATOM 758 N N . VAL A 1 97 ? 7.400 -8.190 -7.971 1.00 94.06 97 VAL A N 1
ATOM 759 C CA . VAL A 1 97 ? 6.020 -7.675 -8.010 1.00 94.06 97 VAL A CA 1
ATOM 760 C C . VAL A 1 97 ? 4.997 -8.765 -7.684 1.00 94.06 97 VAL A C 1
ATOM 762 O O . VAL A 1 97 ? 4.027 -8.518 -6.977 1.00 94.06 97 VAL A O 1
ATOM 765 N N . ALA A 1 98 ? 5.244 -10.010 -8.104 1.00 93.50 98 ALA A N 1
ATOM 766 C CA . ALA A 1 98 ? 4.384 -11.153 -7.794 1.00 93.50 98 ALA A CA 1
ATOM 767 C C . ALA A 1 98 ? 4.227 -11.452 -6.295 1.00 93.50 98 ALA A C 1
ATOM 769 O O . ALA A 1 98 ? 3.301 -12.182 -5.925 1.00 93.50 98 ALA A O 1
ATOM 770 N N . LYS A 1 99 ? 5.146 -10.970 -5.457 1.00 94.81 99 LYS A N 1
ATOM 771 C CA . LYS A 1 99 ? 5.142 -11.189 -4.008 1.00 94.81 99 LYS A CA 1
ATOM 772 C C . LYS A 1 99 ? 4.589 -10.004 -3.225 1.00 94.81 99 LYS A C 1
ATOM 774 O O . LYS A 1 99 ? 4.401 -10.159 -2.029 1.00 94.81 99 LYS A O 1
ATOM 779 N N . LEU A 1 100 ? 4.356 -8.868 -3.881 1.00 95.25 100 LEU A N 1
ATOM 780 C CA . LEU A 1 100 ? 3.858 -7.679 -3.207 1.00 95.25 100 LEU A CA 1
ATOM 781 C C . LEU A 1 100 ? 2.389 -7.846 -2.823 1.00 95.25 100 LEU A C 1
ATOM 783 O O . LEU A 1 100 ? 1.59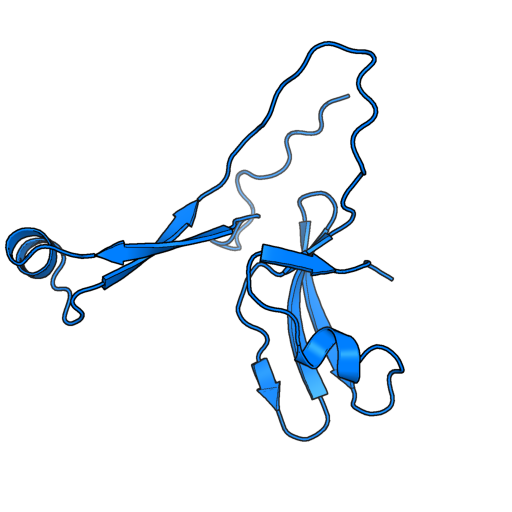3 -8.466 -3.540 1.00 95.25 100 LEU A O 1
ATOM 787 N N . GLU A 1 101 ? 2.040 -7.243 -1.701 1.00 94.44 101 GLU A N 1
ATOM 788 C CA . GLU A 1 101 ? 0.695 -7.138 -1.170 1.00 94.44 101 GLU A CA 1
ATOM 789 C C . GLU A 1 101 ? 0.242 -5.675 -1.107 1.00 94.44 101 GLU A C 1
ATOM 791 O O . GLU A 1 101 ? 0.942 -4.740 -1.495 1.00 94.44 101 GLU A O 1
ATOM 796 N N . TRP A 1 102 ? -0.998 -5.470 -0.677 1.00 94.06 102 TRP A N 1
ATOM 797 C CA . TRP A 1 102 ? -1.553 -4.133 -0.518 1.00 94.06 102 TRP A CA 1
ATOM 798 C C . TRP A 1 102 ? -0.838 -3.402 0.624 1.00 94.06 102 TRP A C 1
ATOM 800 O O . TRP A 1 102 ? -0.810 -3.890 1.747 1.00 94.06 102 TRP A O 1
ATOM 810 N N . GLY A 1 103 ? -0.298 -2.218 0.337 1.00 92.44 103 GLY A N 1
ATOM 811 C CA . GLY A 1 103 ? 0.446 -1.383 1.281 1.00 92.44 103 GLY A CA 1
ATOM 812 C C . GLY A 1 103 ? 1.963 -1.479 1.113 1.00 92.44 103 GLY A C 1
ATOM 813 O O . GLY A 1 103 ? 2.675 -0.577 1.571 1.00 92.44 103 GLY A O 1
ATOM 814 N N . ASP A 1 104 ? 2.444 -2.509 0.410 1.00 94.06 104 ASP A N 1
ATOM 815 C CA . ASP A 1 104 ? 3.867 -2.702 0.159 1.00 94.06 104 ASP A CA 1
ATOM 816 C C . ASP A 1 104 ? 4.462 -1.574 -0.680 1.00 94.06 104 ASP A C 1
ATOM 818 O O . ASP A 1 104 ? 3.808 -0.962 -1.533 1.00 94.06 104 ASP A O 1
ATOM 822 N N . GLU A 1 105 ? 5.745 -1.329 -0.435 1.00 92.38 105 GLU A N 1
ATOM 823 C CA . GLU A 1 105 ? 6.546 -0.390 -1.205 1.00 92.38 105 GLU A CA 1
ATOM 824 C C . GLU A 1 105 ? 6.841 -0.954 -2.590 1.00 92.38 105 GLU A C 1
ATOM 826 O O . GLU A 1 105 ? 7.250 -2.108 -2.757 1.00 92.38 105 GLU A O 1
ATOM 831 N N . TYR A 1 106 ? 6.664 -0.101 -3.590 1.00 90.56 106 TYR A N 1
ATOM 832 C CA . TYR A 1 106 ? 7.003 -0.390 -4.968 1.00 90.56 106 TYR A CA 1
ATOM 833 C C . TYR A 1 106 ? 8.002 0.676 -5.435 1.00 90.56 106 TYR A C 1
ATOM 835 O O . TYR A 1 106 ? 7.735 1.869 -5.286 1.00 90.56 106 TYR A O 1
ATOM 843 N N . PRO A 1 107 ? 9.187 0.295 -5.934 1.00 78.25 107 PRO A N 1
ATOM 844 C CA . PRO A 1 107 ? 10.056 1.256 -6.596 1.00 78.25 107 PRO A CA 1
ATOM 845 C C . PRO A 1 107 ? 9.371 1.642 -7.906 1.00 78.25 107 PRO A C 1
ATOM 847 O O . PRO A 1 107 ? 9.148 0.781 -8.759 1.00 78.25 107 PRO A O 1
ATOM 850 N N . ALA A 1 108 ? 8.968 2.903 -8.026 1.00 63.22 108 ALA A N 1
ATOM 851 C CA . ALA A 1 108 ? 8.464 3.405 -9.292 1.00 63.22 108 ALA A CA 1
ATOM 852 C C . ALA A 1 108 ? 9.658 3.508 -10.252 1.00 63.22 108 ALA A C 1
ATOM 854 O O . ALA A 1 108 ? 10.688 4.066 -9.885 1.00 63.22 108 ALA A O 1
ATOM 855 N N . ASN A 1 109 ? 9.538 2.919 -11.442 1.00 53.62 109 ASN A N 1
ATOM 856 C CA . ASN A 1 109 ? 10.526 3.086 -12.512 1.00 53.62 109 ASN A CA 1
ATOM 857 C C . ASN A 1 109 ? 10.369 4.446 -13.199 1.00 53.62 109 ASN A C 1
ATOM 859 O O . ASN A 1 109 ? 9.204 4.890 -13.360 1.00 53.62 109 ASN A O 1
#

Foldseek 3Di:
DPPPDDDDDPPPDWQWFWDKDAADPVRCVVVVNPDRIDTDTDDDDDDDDPDDDDDDQQKFFAAAWDDDVQWIWTWMQGPGDIDIDIGGPPHPCGVVSNPDGGGDGDPDD